Protein AF-X8CGR8-F1 (afdb_monomer_lite)

Radius of gyration: 15.26 Å; chains: 1; bounding box: 35×39×42 Å

Organism: NCBI:txid1299331

InterPro domains:
  IPR042099 ANL, N-terminal domain [G3DSA:3.40.50.12780] (1-63)

Structure (mmCIF, N/CA/C/O backbone):
data_AF-X8CGR8-F1
#
_entry.id   AF-X8CGR8-F1
#
loop_
_atom_site.group_PDB
_atom_site.id
_atom_site.type_symbol
_atom_site.label_atom_id
_atom_site.label_alt_id
_atom_site.label_comp_id
_atom_site.label_asym_id
_atom_site.label_entity_id
_atom_site.label_seq_id
_atom_site.pdbx_PDB_ins_code
_atom_site.Cartn_x
_atom_site.Cartn_y
_atom_site.Cartn_z
_atom_site.occupancy
_atom_site.B_iso_or_equiv
_atom_site.auth_seq_id
_atom_site.auth_comp_id
_atom_site.auth_asym_id
_atom_site.auth_atom_id
_atom_site.pdbx_PDB_model_num
ATOM 1 N N . MET A 1 1 ? -6.583 -25.320 -16.600 1.00 39.72 1 MET A N 1
ATOM 2 C CA . MET A 1 1 ? -5.735 -24.951 -15.449 1.00 39.72 1 MET A CA 1
ATOM 3 C C . MET A 1 1 ? -5.461 -23.468 -15.565 1.00 39.72 1 MET A C 1
ATOM 5 O O . MET A 1 1 ? -4.734 -23.072 -16.464 1.00 39.72 1 MET A O 1
ATOM 9 N N . THR A 1 2 ? -6.150 -22.648 -14.777 1.00 48.00 2 THR A N 1
ATOM 10 C CA . THR A 1 2 ? -5.991 -21.192 -14.833 1.00 48.00 2 THR A CA 1
ATOM 11 C C . THR A 1 2 ? -4.699 -20.854 -14.115 1.00 48.00 2 THR A C 1
ATOM 13 O O . THR A 1 2 ? -4.640 -20.927 -12.889 1.00 48.00 2 THR A O 1
ATOM 16 N N . THR A 1 3 ? -3.644 -20.548 -14.863 1.00 55.06 3 THR A N 1
ATOM 17 C CA . THR A 1 3 ? -2.457 -19.923 -14.289 1.00 55.06 3 THR A CA 1
ATOM 18 C C . THR A 1 3 ? -2.924 -18.579 -13.751 1.00 55.06 3 THR A C 1
ATOM 20 O O . THR A 1 3 ? -3.120 -17.644 -14.520 1.00 55.06 3 THR A O 1
ATOM 23 N N . ALA A 1 4 ? -3.192 -18.478 -12.448 1.00 60.47 4 ALA A N 1
ATOM 24 C CA . ALA A 1 4 ? -3.214 -17.174 -11.812 1.00 60.47 4 ALA A CA 1
ATOM 25 C C . ALA A 1 4 ? -1.821 -16.600 -12.079 1.00 60.47 4 ALA A C 1
ATOM 27 O O . ALA A 1 4 ? -0.835 -17.127 -11.557 1.00 60.47 4 ALA A O 1
ATOM 28 N N . GLU A 1 5 ? -1.716 -15.642 -13.003 1.00 70.00 5 GLU A N 1
ATOM 29 C CA . GLU A 1 5 ? -0.457 -14.967 -13.300 1.00 70.00 5 GLU A CA 1
ATOM 30 C C . GLU A 1 5 ? 0.031 -14.385 -11.985 1.00 70.00 5 GLU A C 1
ATOM 32 O O . GLU A 1 5 ? -0.541 -13.425 -11.470 1.00 70.00 5 GLU A O 1
ATOM 37 N N . HIS A 1 6 ? 1.028 -15.022 -11.382 1.00 75.94 6 HIS A N 1
ATOM 38 C CA . HIS A 1 6 ? 1.614 -14.505 -10.165 1.00 75.94 6 HIS A CA 1
ATOM 39 C C . HIS A 1 6 ? 2.295 -13.187 -10.534 1.00 75.94 6 HIS A C 1
ATOM 41 O O . HIS A 1 6 ? 2.957 -13.127 -11.573 1.00 75.94 6 HIS A O 1
ATOM 47 N N . PRO A 1 7 ? 2.107 -12.124 -9.739 1.00 79.50 7 PRO A N 1
ATOM 48 C CA . PRO A 1 7 ? 2.760 -10.855 -10.014 1.00 79.50 7 PRO A CA 1
ATOM 49 C C . PRO A 1 7 ? 4.273 -11.073 -10.095 1.00 79.50 7 PRO A C 1
ATOM 51 O O . PRO A 1 7 ? 4.868 -11.691 -9.210 1.00 79.50 7 PRO A O 1
ATOM 54 N N . ALA A 1 8 ? 4.893 -10.570 -11.160 1.00 87.19 8 ALA A N 1
ATOM 55 C CA . ALA A 1 8 ? 6.318 -10.756 -11.417 1.00 87.19 8 ALA A CA 1
ATOM 56 C C . ALA A 1 8 ? 7.184 -9.913 -10.467 1.00 87.19 8 ALA A C 1
ATOM 58 O O . ALA A 1 8 ? 8.377 -10.165 -10.307 1.00 87.19 8 ALA A O 1
ATOM 59 N N . THR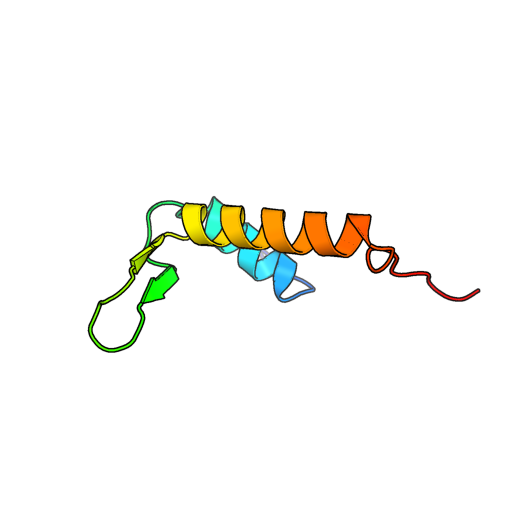 A 1 9 ? 6.584 -8.899 -9.834 1.00 89.19 9 THR A N 1
ATOM 60 C CA . THR A 1 9 ? 7.248 -8.012 -8.878 1.00 89.19 9 THR A CA 1
ATOM 61 C C . THR A 1 9 ? 6.350 -7.697 -7.685 1.00 89.19 9 THR A C 1
ATOM 63 O O . THR A 1 9 ? 5.121 -7.705 -7.781 1.00 89.19 9 THR A O 1
ATOM 66 N N . LEU A 1 10 ? 6.966 -7.329 -6.558 1.00 88.88 10 LEU A N 1
ATOM 67 C CA . LEU A 1 10 ? 6.242 -6.846 -5.379 1.00 88.88 10 LEU A CA 1
ATOM 68 C C . LEU A 1 10 ? 5.385 -5.608 -5.694 1.00 88.88 10 LEU A C 1
ATOM 70 O O . LEU A 1 10 ? 4.268 -5.4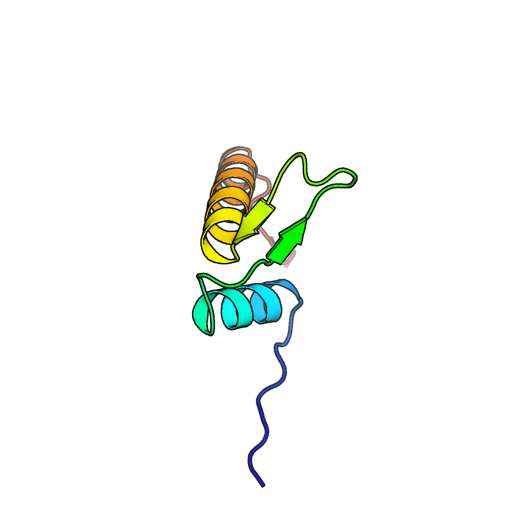95 -5.201 1.00 88.88 10 LEU A O 1
ATOM 74 N N . CYS A 1 11 ? 5.880 -4.697 -6.538 1.00 89.19 11 CYS A N 1
ATOM 75 C CA . CYS A 1 11 ? 5.136 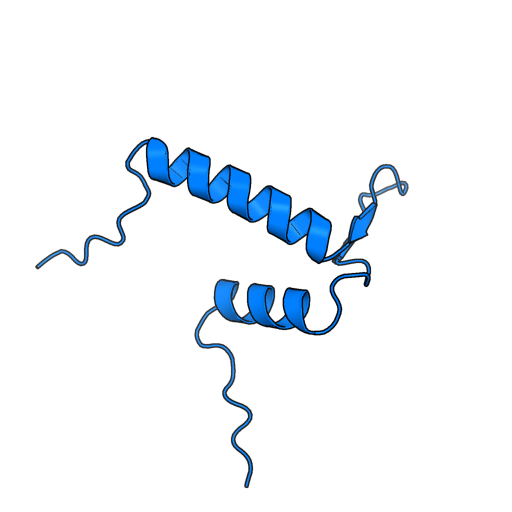-3.506 -6.951 1.00 89.19 11 CYS A CA 1
ATOM 76 C C . CYS A 1 11 ? 3.857 -3.871 -7.711 1.00 89.19 11 CYS A C 1
ATOM 78 O O . CYS A 1 11 ? 2.809 -3.274 -7.478 1.00 89.19 11 CYS A O 1
ATOM 80 N N . GLU A 1 12 ? 3.933 -4.866 -8.594 1.00 88.44 12 GLU A N 1
ATOM 81 C CA . GLU A 1 12 ? 2.771 -5.368 -9.322 1.00 88.44 12 GLU A CA 1
ATOM 82 C C . GLU A 1 12 ? 1.772 -6.043 -8.373 1.00 88.44 12 GLU A C 1
ATOM 84 O O . GLU A 1 12 ? 0.573 -5.776 -8.449 1.00 88.44 12 GLU A O 1
ATOM 89 N N . ALA A 1 13 ? 2.257 -6.851 -7.425 1.00 91.12 13 ALA A N 1
ATOM 90 C CA . ALA A 1 13 ? 1.417 -7.454 -6.391 1.00 91.12 13 ALA A CA 1
ATOM 91 C C . ALA A 1 13 ? 0.681 -6.380 -5.574 1.00 91.12 13 ALA A C 1
ATOM 93 O O . ALA A 1 13 ? -0.531 -6.453 -5.393 1.00 91.12 13 ALA A O 1
ATOM 94 N N . PHE A 1 14 ? 1.406 -5.343 -5.148 1.00 91.00 14 PHE A N 1
ATOM 95 C CA . PHE A 1 14 ? 0.868 -4.203 -4.412 1.00 91.00 14 PHE A CA 1
ATOM 96 C C . PHE A 1 14 ? -0.226 -3.471 -5.200 1.00 91.00 14 PHE A C 1
ATOM 98 O O . PHE A 1 14 ? -1.306 -3.211 -4.672 1.00 91.00 14 PHE A O 1
ATOM 105 N N . GLN A 1 15 ? 0.037 -3.158 -6.472 1.00 91.75 15 GLN A N 1
ATOM 106 C CA . GLN A 1 15 ? -0.917 -2.459 -7.338 1.00 91.75 15 GLN A CA 1
ATOM 107 C C . GLN A 1 15 ? -2.192 -3.276 -7.552 1.00 91.75 15 GLN A C 1
ATOM 109 O O . GLN A 1 15 ? -3.288 -2.718 -7.510 1.00 91.75 15 GLN A O 1
ATOM 114 N N . ARG A 1 16 ? -2.057 -4.595 -7.735 1.00 91.69 16 ARG A N 1
ATOM 115 C CA . ARG A 1 16 ? -3.200 -5.504 -7.864 1.00 91.69 16 ARG A CA 1
ATOM 116 C C . ARG A 1 16 ? -4.033 -5.530 -6.585 1.00 91.69 16 ARG A C 1
ATOM 118 O O . ARG A 1 16 ? -5.237 -5.316 -6.661 1.00 91.69 16 ARG A O 1
ATOM 125 N N . THR A 1 17 ? -3.414 -5.704 -5.417 1.00 91.00 17 THR A N 1
ATOM 126 C CA . THR A 1 17 ? -4.140 -5.701 -4.135 1.00 91.00 17 THR A CA 1
ATOM 127 C C . THR A 1 17 ? -4.869 -4.380 -3.898 1.00 91.00 17 THR A C 1
ATOM 129 O O . THR A 1 17 ? -6.040 -4.387 -3.521 1.00 91.00 17 THR A O 1
ATOM 132 N N . ALA A 1 18 ? -4.228 -3.249 -4.207 1.00 92.00 18 ALA A N 1
ATOM 133 C CA . ALA A 1 18 ? -4.849 -1.938 -4.058 1.00 92.00 18 ALA A CA 1
ATOM 134 C C . ALA A 1 18 ? -6.024 -1.683 -5.016 1.00 92.00 18 ALA A C 1
ATOM 136 O O . ALA A 1 18 ? -6.867 -0.833 -4.728 1.00 92.00 18 ALA A O 1
ATOM 137 N N . ALA A 1 19 ? -6.087 -2.402 -6.139 1.00 90.56 19 ALA A N 1
ATOM 138 C CA . ALA A 1 19 ? -7.205 -2.347 -7.075 1.00 90.56 19 ALA A CA 1
ATOM 139 C C . ALA A 1 19 ? -8.359 -3.288 -6.685 1.00 90.56 19 ALA A C 1
ATOM 141 O O . ALA A 1 19 ? -9.510 -2.971 -6.974 1.00 90.56 19 ALA A O 1
ATOM 142 N N . ILE A 1 20 ? -8.060 -4.423 -6.039 1.00 93.19 20 ILE A N 1
ATOM 143 C CA . ILE A 1 20 ? -9.060 -5.418 -5.617 1.00 93.19 20 ILE A CA 1
ATOM 144 C C . ILE A 1 20 ? -9.931 -4.874 -4.481 1.00 93.19 20 ILE A C 1
ATOM 146 O O . ILE A 1 20 ? -11.154 -4.938 -4.573 1.00 93.19 20 ILE A O 1
ATOM 150 N N . ASP A 1 21 ? -9.312 -4.331 -3.430 1.00 91.62 21 ASP A N 1
ATOM 151 C CA . ASP A 1 21 ? -10.036 -3.734 -2.304 1.00 91.62 21 ASP A CA 1
ATOM 152 C C . ASP A 1 21 ? -9.372 -2.421 -1.859 1.00 91.62 21 ASP A C 1
ATOM 154 O O . ASP A 1 21 ? -8.523 -2.402 -0.962 1.00 91.62 21 ASP A O 1
ATOM 158 N N . PRO A 1 22 ? -9.744 -1.289 -2.482 1.00 89.81 22 PRO A N 1
ATOM 159 C CA . PRO A 1 22 ? -9.127 0.000 -2.194 1.00 89.81 22 PRO A CA 1
ATOM 160 C C . PRO A 1 22 ? -9.456 0.539 -0.795 1.00 89.81 22 PRO A C 1
ATOM 162 O O . PRO A 1 22 ? -8.727 1.405 -0.304 1.00 89.81 22 PRO A O 1
ATOM 165 N N . ASN A 1 23 ? -10.542 0.069 -0.173 1.00 93.06 23 ASN A N 1
ATOM 166 C CA . ASN A 1 23 ? -11.017 0.567 1.119 1.00 93.06 23 ASN A CA 1
ATOM 167 C C . ASN A 1 23 ? -10.560 -0.315 2.291 1.00 93.06 23 ASN A C 1
ATOM 169 O O . ASN A 1 23 ? -10.643 0.124 3.439 1.00 93.06 23 ASN A O 1
ATOM 173 N N . ALA A 1 24 ? -10.044 -1.519 2.027 1.00 94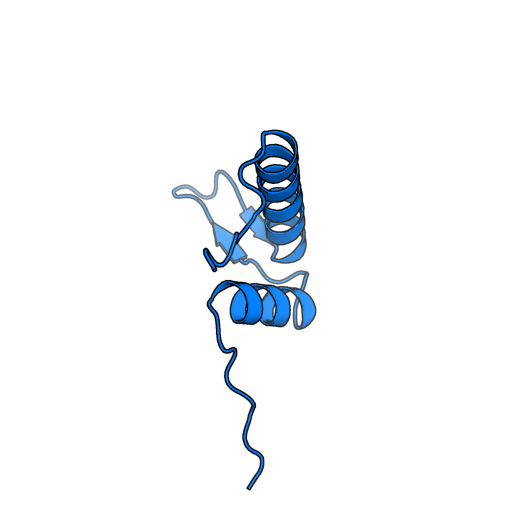.12 24 ALA A N 1
ATOM 174 C CA . ALA A 1 2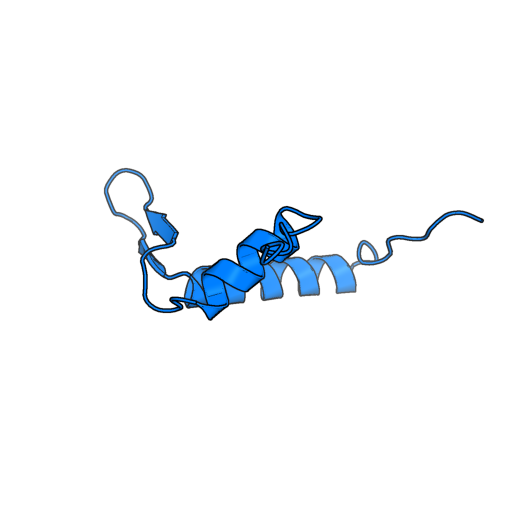4 ? -9.403 -2.333 3.050 1.00 94.12 24 ALA A CA 1
ATOM 175 C C . ALA A 1 24 ? -8.172 -1.640 3.648 1.00 94.12 24 ALA A C 1
ATOM 177 O O . ALA A 1 24 ? -7.429 -0.910 2.986 1.00 94.12 24 ALA A O 1
ATOM 178 N N . VAL A 1 25 ? -7.951 -1.910 4.932 1.00 94.19 25 VAL A N 1
ATOM 179 C CA . VAL A 1 25 ? -6.802 -1.428 5.698 1.00 94.19 25 VAL A CA 1
ATOM 180 C C . VAL A 1 25 ? -5.537 -2.123 5.198 1.00 94.19 25 VAL A C 1
ATOM 182 O O . VAL A 1 25 ? -5.434 -3.345 5.265 1.00 94.19 25 VAL A O 1
ATOM 185 N N . ALA A 1 26 ? -4.561 -1.337 4.753 1.00 92.00 26 ALA A N 1
ATOM 186 C CA . ALA A 1 26 ? -3.261 -1.822 4.302 1.00 92.00 26 ALA A CA 1
ATOM 187 C C . ALA A 1 26 ? -2.185 -1.705 5.387 1.00 92.00 26 ALA A C 1
ATOM 189 O O . ALA A 1 26 ? -1.311 -2.562 5.494 1.00 92.00 26 ALA A O 1
ATOM 190 N N . LEU A 1 27 ? -2.231 -0.633 6.186 1.00 91.25 27 LEU A N 1
ATOM 191 C CA . LEU A 1 27 ? -1.216 -0.346 7.196 1.00 91.25 27 LEU A CA 1
ATOM 192 C C . LEU A 1 27 ? -1.849 0.220 8.467 1.00 91.25 27 LEU A C 1
ATOM 194 O O . LEU A 1 27 ? -2.698 1.114 8.413 1.00 91.25 27 LEU A O 1
ATOM 198 N N . ARG A 1 28 ? -1.379 -0.282 9.609 1.00 93.44 28 ARG A N 1
ATOM 199 C CA . ARG A 1 28 ? -1.650 0.250 10.944 1.00 93.44 28 ARG A CA 1
ATOM 200 C C . ARG A 1 28 ? -0.325 0.531 11.622 1.00 93.44 28 ARG A C 1
ATOM 202 O O . ARG A 1 28 ? 0.561 -0.323 11.617 1.00 93.44 28 ARG A O 1
ATOM 209 N N . THR A 1 29 ? -0.177 1.722 12.181 1.00 91.38 29 THR A N 1
ATOM 210 C CA . THR A 1 29 ? 0.979 2.023 13.023 1.00 91.38 29 THR A CA 1
ATOM 211 C C . THR A 1 29 ? 0.740 1.508 14.443 1.00 91.38 29 THR A C 1
ATOM 213 O O . THR A 1 29 ? -0.408 1.431 14.889 1.00 91.38 29 THR A O 1
ATOM 216 N N . PRO A 1 30 ? 1.806 1.160 15.185 1.00 90.31 30 PRO A N 1
ATOM 217 C CA . PRO A 1 30 ? 1.684 0.825 16.597 1.00 90.31 30 PRO A CA 1
ATOM 218 C C . PRO A 1 30 ? 0.955 1.931 17.374 1.00 90.31 30 PRO A C 1
ATOM 220 O O . PRO A 1 30 ? 1.230 3.120 17.193 1.00 90.31 30 PRO A O 1
ATOM 223 N N . GLY A 1 31 ? 0.007 1.527 18.220 1.00 87.25 31 GLY A N 1
ATOM 224 C CA . GLY A 1 31 ? -0.856 2.445 18.967 1.00 87.25 31 GLY A CA 1
ATOM 225 C C . GLY A 1 31 ? -1.983 3.079 18.146 1.00 87.25 31 GLY A C 1
ATOM 226 O O . GLY A 1 31 ? -2.518 4.094 18.578 1.00 87.25 31 GLY A O 1
ATOM 227 N N . ASP A 1 32 ? -2.306 2.535 16.965 1.00 79.81 32 ASP A N 1
ATOM 228 C CA . ASP A 1 32 ? -3.388 2.997 16.073 1.00 79.81 32 ASP A CA 1
ATOM 229 C C . ASP A 1 32 ? -3.325 4.491 15.713 1.00 79.81 32 ASP A C 1
ATOM 231 O O . ASP A 1 32 ? -4.305 5.098 15.285 1.00 79.81 32 ASP A O 1
ATOM 235 N N . THR A 1 33 ? -2.138 5.091 15.828 1.00 86.94 33 THR A N 1
ATOM 236 C CA . THR A 1 33 ? -1.920 6.514 15.541 1.00 86.94 33 THR A CA 1
ATOM 237 C C . THR A 1 33 ? -2.250 6.864 14.094 1.00 86.94 33 THR A C 1
ATOM 239 O O . THR A 1 33 ? -2.688 7.977 13.811 1.00 86.94 33 THR A O 1
ATOM 242 N N . GLN A 1 34 ? -2.060 5.917 13.175 1.00 90.62 34 GLN A N 1
ATOM 243 C CA . GLN A 1 34 ? -2.423 6.036 11.777 1.00 90.62 34 GLN A CA 1
ATOM 244 C C . GLN A 1 34 ? -2.942 4.714 11.229 1.00 90.62 34 GLN A C 1
ATOM 246 O O . GLN A 1 34 ? -2.422 3.624 11.479 1.00 90.62 34 GLN A O 1
ATOM 251 N N . THR A 1 35 ? -3.965 4.869 10.405 1.00 94.00 35 THR A N 1
ATOM 252 C CA . THR A 1 35 ? -4.605 3.819 9.637 1.00 94.00 35 THR A CA 1
ATOM 253 C C . THR A 1 35 ? -4.628 4.261 8.202 1.00 94.00 35 THR A C 1
ATOM 255 O O . THR A 1 35 ? -5.188 5.314 7.912 1.00 94.00 35 THR A O 1
ATOM 258 N N . LEU A 1 36 ? -4.059 3.455 7.316 1.00 94.38 36 LEU A N 1
ATOM 259 C CA . LEU A 1 36 ? -4.103 3.729 5.891 1.00 94.38 36 LEU A CA 1
ATOM 260 C C . LEU A 1 36 ? -4.809 2.589 5.176 1.00 94.38 36 LEU A C 1
ATOM 262 O O . LEU A 1 36 ? -4.461 1.415 5.339 1.00 94.38 36 LEU A O 1
ATOM 266 N N . THR A 1 37 ? -5.786 2.959 4.363 1.00 96.38 37 THR A N 1
ATOM 267 C CA . THR A 1 37 ? -6.380 2.087 3.354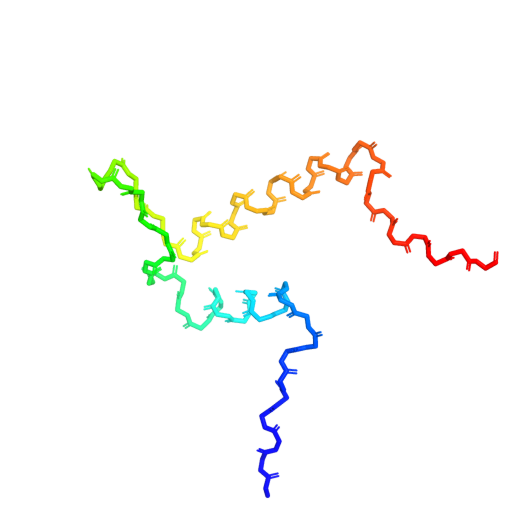 1.00 96.38 37 THR A CA 1
ATOM 268 C C . THR A 1 37 ? -5.408 1.853 2.201 1.00 96.38 37 THR A C 1
ATOM 270 O O . THR A 1 37 ? -4.460 2.623 1.994 1.00 96.38 37 THR A O 1
ATOM 273 N N . TRP A 1 38 ? -5.648 0.813 1.404 1.00 95.19 38 TRP A N 1
ATOM 274 C CA . TRP A 1 38 ? -4.856 0.553 0.200 1.00 95.19 38 TRP A CA 1
ATOM 275 C C . TRP A 1 38 ? -4.829 1.741 -0.764 1.00 95.19 38 TRP A C 1
ATOM 277 O O . TRP A 1 38 ? -3.772 2.065 -1.311 1.00 95.19 38 TRP A O 1
ATOM 287 N N . ARG A 1 39 ? -5.958 2.439 -0.936 1.00 93.06 39 ARG A N 1
ATOM 288 C CA . ARG A 1 39 ? -6.042 3.637 -1.784 1.00 93.06 39 ARG A CA 1
ATOM 289 C C . ARG A 1 39 ? -5.160 4.777 -1.276 1.00 93.06 39 ARG A C 1
ATOM 291 O O . ARG A 1 39 ? -4.478 5.440 -2.065 1.00 93.06 39 ARG A O 1
ATOM 298 N N . GLU A 1 40 ? -5.178 5.024 0.029 1.00 95.12 40 GLU A N 1
ATOM 299 C CA . GLU A 1 40 ? -4.372 6.080 0.650 1.00 95.12 40 GLU A CA 1
ATOM 300 C C . GLU A 1 40 ? -2.887 5.750 0.548 1.00 95.12 40 GLU A C 1
ATOM 302 O O . GLU A 1 40 ? -2.097 6.584 0.100 1.00 95.12 40 GLU A O 1
ATOM 307 N N . LEU A 1 41 ? -2.519 4.505 0.853 1.00 93.50 41 LEU A N 1
ATOM 308 C CA . LEU A 1 41 ? -1.145 4.037 0.735 1.00 93.50 41 LEU A CA 1
ATOM 309 C C . LEU A 1 41 ? -0.639 4.137 -0.714 1.00 93.50 41 LEU A C 1
ATOM 311 O O . LEU A 1 41 ? 0.438 4.683 -0.947 1.00 93.50 41 LEU A O 1
ATOM 315 N N . ALA A 1 42 ? -1.430 3.708 -1.702 1.00 93.38 42 ALA A N 1
ATOM 316 C CA . ALA A 1 42 ? -1.071 3.809 -3.118 1.00 93.38 42 ALA A CA 1
ATOM 317 C C . ALA A 1 42 ? -0.885 5.265 -3.580 1.00 93.38 42 ALA A C 1
ATOM 319 O O . ALA A 1 42 ? 0.030 5.566 -4.353 1.00 93.38 42 ALA A O 1
ATOM 320 N N . THR A 1 43 ? -1.712 6.185 -3.077 1.00 94.44 43 THR A N 1
ATOM 321 C CA . THR A 1 43 ? -1.584 7.621 -3.369 1.00 94.44 43 THR A CA 1
ATOM 322 C C . THR A 1 43 ? -0.270 8.183 -2.830 1.00 94.44 43 THR A C 1
ATOM 324 O O . THR A 1 43 ? 0.428 8.911 -3.538 1.00 94.44 43 THR A O 1
ATOM 327 N N . GLN A 1 44 ? 0.095 7.824 -1.598 1.00 94.25 44 GLN A N 1
ATOM 328 C CA . GLN A 1 44 ? 1.345 8.269 -0.982 1.00 94.25 44 GLN A CA 1
ATOM 329 C C . GLN A 1 44 ? 2.566 7.666 -1.692 1.00 94.25 44 GLN A C 1
ATOM 331 O O . GLN A 1 44 ? 3.490 8.405 -2.036 1.00 94.25 44 GLN A O 1
ATOM 336 N N . VAL A 1 45 ? 2.538 6.367 -2.015 1.00 93.00 45 VAL A N 1
ATOM 337 C CA . VAL A 1 45 ? 3.588 5.699 -2.807 1.00 93.00 45 VAL A CA 1
ATOM 338 C C . VAL A 1 45 ? 3.780 6.392 -4.155 1.00 93.00 45 VAL A C 1
ATOM 340 O O . VAL A 1 45 ? 4.914 6.677 -4.535 1.00 93.00 45 VAL A O 1
ATOM 343 N N . ARG A 1 46 ? 2.694 6.738 -4.861 1.00 91.12 46 ARG A N 1
ATOM 344 C CA . ARG A 1 46 ? 2.780 7.462 -6.138 1.00 91.12 46 ARG A CA 1
ATOM 345 C C . ARG A 1 46 ? 3.439 8.832 -5.981 1.00 91.12 46 ARG A C 1
ATOM 347 O O . ARG A 1 46 ? 4.252 9.190 -6.825 1.00 91.12 46 ARG A O 1
ATOM 354 N N . LYS A 1 47 ? 3.116 9.591 -4.930 1.00 93.50 47 LYS A N 1
ATOM 355 C CA . LYS A 1 47 ? 3.741 10.902 -4.678 1.00 93.50 47 LYS A CA 1
ATOM 356 C C . LYS A 1 47 ? 5.241 10.776 -4.430 1.00 93.50 47 LYS A C 1
ATOM 358 O O . LYS A 1 47 ? 6.012 11.523 -5.025 1.00 93.50 47 LYS A O 1
ATOM 363 N N . VAL A 1 48 ? 5.651 9.817 -3.600 1.00 92.00 48 VAL A N 1
ATOM 364 C CA . VAL A 1 48 ? 7.072 9.564 -3.312 1.00 92.00 48 VAL A CA 1
ATOM 365 C C . VAL A 1 48 ? 7.802 9.108 -4.573 1.00 92.00 48 VAL A C 1
ATOM 367 O O . VAL A 1 48 ? 8.839 9.671 -4.912 1.00 92.00 48 VAL A O 1
ATOM 370 N N . ALA A 1 49 ? 7.239 8.152 -5.315 1.00 89.12 49 ALA A N 1
ATOM 371 C CA . ALA A 1 49 ? 7.822 7.666 -6.562 1.00 89.12 49 ALA A CA 1
ATOM 372 C C . ALA A 1 49 ? 7.935 8.773 -7.623 1.00 89.12 49 ALA A C 1
ATOM 374 O O . ALA A 1 49 ? 8.967 8.886 -8.276 1.00 89.12 49 ALA A O 1
ATOM 375 N N . ALA A 1 50 ? 6.911 9.621 -7.767 1.00 88.50 50 ALA A N 1
ATOM 376 C CA . ALA A 1 50 ? 6.946 10.765 -8.675 1.00 88.50 50 ALA A CA 1
ATOM 377 C C . ALA A 1 50 ? 8.005 11.796 -8.254 1.00 88.50 50 ALA A C 1
ATOM 379 O O . ALA A 1 50 ? 8.730 12.305 -9.106 1.00 88.50 50 ALA A O 1
ATOM 380 N N . GLY A 1 51 ? 8.135 12.062 -6.950 1.00 89.31 51 GLY A N 1
ATOM 381 C CA . GLY A 1 51 ? 9.193 12.914 -6.407 1.00 89.31 51 GLY A CA 1
ATOM 382 C C . GLY A 1 51 ? 10.583 12.364 -6.721 1.00 89.31 51 GLY A C 1
ATOM 383 O O . GLY A 1 51 ? 11.411 13.076 -7.273 1.00 89.31 51 GLY A O 1
ATOM 384 N N . LEU A 1 52 ? 10.821 11.076 -6.470 1.00 89.44 52 LEU A N 1
ATOM 385 C CA . LEU A 1 52 ? 12.097 10.424 -6.785 1.00 89.44 52 LEU A CA 1
ATOM 386 C C . LEU A 1 52 ? 12.395 10.415 -8.292 1.00 89.44 52 LEU A C 1
ATOM 388 O O . LEU A 1 52 ? 13.531 10.659 -8.699 1.00 89.44 52 LEU A O 1
ATOM 392 N N . ALA A 1 53 ? 11.380 10.183 -9.126 1.00 85.56 53 ALA A N 1
ATOM 393 C CA . ALA A 1 53 ? 11.519 10.225 -10.577 1.00 85.56 53 ALA A CA 1
ATOM 394 C C . ALA A 1 53 ? 11.892 11.628 -11.079 1.00 85.56 53 ALA A C 1
ATOM 396 O O . ALA A 1 53 ? 12.753 11.751 -11.949 1.00 85.56 53 ALA A O 1
ATOM 397 N N . ALA A 1 54 ? 11.309 12.682 -10.495 1.00 82.06 54 ALA A N 1
ATOM 398 C CA . ALA A 1 54 ? 11.639 14.068 -10.826 1.00 82.06 54 ALA A CA 1
ATOM 399 C C . ALA A 1 54 ? 13.095 14.439 -10.484 1.00 82.06 54 ALA A C 1
ATOM 401 O O . ALA A 1 54 ? 13.665 15.321 -11.117 1.00 82.06 54 ALA A O 1
ATOM 402 N N . TRP A 1 55 ? 13.713 13.743 -9.525 1.00 82.38 55 TRP A N 1
ATOM 403 C CA . TRP A 1 55 ? 15.109 13.943 -9.116 1.00 82.38 55 TRP A CA 1
ATOM 404 C C . TRP A 1 55 ? 16.102 13.099 -9.935 1.00 82.38 55 TRP A C 1
ATOM 406 O O . TRP A 1 55 ? 17.288 13.057 -9.620 1.00 82.38 55 TRP A O 1
ATOM 416 N N . GLY A 1 56 ? 15.637 12.433 -10.997 1.00 71.56 56 GLY A N 1
ATOM 417 C CA . GLY A 1 56 ? 16.486 11.680 -11.926 1.00 71.56 56 GLY A CA 1
ATOM 418 C C . GLY A 1 56 ? 16.715 10.214 -11.549 1.00 71.56 56 GLY A C 1
ATOM 419 O O . GLY A 1 56 ? 17.315 9.480 -12.328 1.00 71.56 56 GLY A O 1
ATOM 420 N N . TYR A 1 57 ? 16.174 9.738 -10.422 1.00 66.25 57 TYR A N 1
ATOM 421 C CA . TYR A 1 57 ? 16.252 8.326 -10.013 1.00 66.25 57 TYR A CA 1
ATOM 422 C C . TYR A 1 57 ? 15.197 7.429 -10.693 1.00 66.25 57 TYR A C 1
ATOM 424 O O . TYR A 1 57 ? 15.042 6.264 -10.339 1.00 66.25 57 TYR A O 1
ATOM 432 N N . GLY A 1 58 ? 14.447 7.960 -11.666 1.00 61.19 58 GLY A N 1
ATOM 433 C CA . GLY A 1 58 ? 13.325 7.271 -12.317 1.00 61.19 58 GLY A CA 1
ATOM 434 C C . GLY A 1 58 ? 13.704 6.294 -13.435 1.00 61.19 58 GLY A C 1
ATOM 435 O O . GLY A 1 58 ? 12.826 5.646 -14.000 1.00 61.19 58 GLY A O 1
ATOM 436 N N . GLY A 1 59 ? 14.985 6.188 -13.782 1.00 60.62 59 GLY A N 1
ATOM 437 C CA . GLY A 1 59 ? 15.443 5.337 -14.870 1.00 60.62 59 GLY A CA 1
ATOM 438 C C . GLY A 1 59 ? 15.984 4.011 -14.362 1.00 60.62 59 GLY A C 1
ATOM 439 O O . GLY A 1 59 ? 17.123 3.947 -13.914 1.00 60.62 59 GLY A O 1
ATOM 440 N N . ALA A 1 60 ? 15.236 2.924 -14.558 1.00 55.91 60 ALA A N 1
ATOM 441 C CA . ALA A 1 60 ? 15.864 1.644 -14.863 1.00 55.91 60 ALA A CA 1
ATOM 442 C C . ALA A 1 60 ? 16.556 1.784 -16.229 1.00 55.91 60 ALA A C 1
ATOM 444 O O . ALA A 1 60 ? 16.078 1.284 -17.248 1.00 55.91 60 ALA A O 1
ATOM 445 N N . THR A 1 61 ? 17.661 2.523 -16.280 1.00 49.81 61 THR A N 1
ATOM 446 C CA . THR A 1 61 ? 18.577 2.462 -17.407 1.00 49.81 61 THR A CA 1
ATOM 447 C C . THR A 1 61 ? 19.177 1.070 -17.353 1.00 49.81 61 THR A C 1
ATOM 449 O O . THR A 1 61 ? 20.125 0.791 -16.626 1.00 49.81 61 THR A O 1
ATOM 452 N N . ARG A 1 62 ? 18.568 0.158 -18.113 1.00 54.97 62 ARG A N 1
ATOM 453 C CA . ARG A 1 62 ? 19.261 -1.014 -18.626 1.00 54.97 62 ARG A CA 1
ATOM 454 C C . ARG A 1 62 ? 20.515 -0.470 -19.312 1.00 54.97 62 ARG A C 1
ATOM 456 O O . ARG A 1 62 ? 20.412 0.082 -20.405 1.00 54.97 62 ARG A O 1
ATOM 463 N N . CYS A 1 63 ? 21.663 -0.557 -18.643 1.00 38.59 63 CYS A N 1
ATOM 464 C CA . CYS A 1 63 ? 22.954 -0.338 -19.277 1.00 38.59 63 CYS A CA 1
ATOM 465 C C . CYS A 1 63 ? 23.030 -1.310 -20.459 1.00 38.59 63 CYS A C 1
ATOM 467 O O . CYS A 1 63 ? 22.965 -2.527 -20.270 1.00 38.59 63 CYS A O 1
ATOM 469 N N . ARG A 1 64 ? 23.045 -0.751 -21.667 1.00 50.97 64 ARG A N 1
ATOM 470 C CA . ARG A 1 64 ? 23.548 -1.426 -22.858 1.00 50.97 64 ARG A CA 1
ATOM 471 C C . ARG A 1 64 ? 25.044 -1.173 -22.921 1.00 50.97 64 ARG A C 1
ATOM 473 O O . ARG A 1 64 ? 25.435 -0.029 -22.603 1.00 50.97 64 ARG A O 1
#

Foldseek 3Di:
DDPPPDPPDPVSVLVVVCVVFVQDWDDADPVRPDTHGSVRVVVVVVVVLVVCVVVVNNDPPPDD

Sequence (64 aa):
MTTAEHPATLCEAFQRTAAIDPNAVALRTPGDTQTLTWRELATQVRKVAAGLAAWGYGGATRCR

pLDDT: mean 82.8, std 15.38, range [38.59, 96.38]

Secondary structure (DSSP, 8-state):
-------SSHHHHHHHHHHH-TTSEEEE-GGGS-EEEHHHHHHHHHHHHHHHIIIIIT------